Protein AF-A0A1J7GRV7-F1 (afdb_monomer)

Structure (mmCIF, N/CA/C/O backbone):
data_AF-A0A1J7GRV7-F1
#
_entry.id   AF-A0A1J7GRV7-F1
#
loop_
_atom_site.group_PDB
_atom_site.id
_atom_site.type_symbol
_atom_site.label_atom_id
_atom_site.label_alt_id
_atom_site.label_comp_id
_atom_site.label_asym_id
_atom_site.label_entity_id
_atom_site.label_seq_id
_atom_site.pdbx_PDB_ins_code
_atom_site.Cartn_x
_atom_site.Cartn_y
_atom_site.Cartn_z
_atom_site.occupancy
_atom_site.B_iso_or_equiv
_atom_site.auth_seq_id
_atom_site.auth_comp_id
_atom_site.auth_asym_id
_atom_site.auth_atom_id
_atom_site.pdbx_PDB_model_num
ATOM 1 N N . MET A 1 1 ? 27.487 4.646 -14.914 1.00 64.06 1 MET A N 1
ATOM 2 C CA . MET A 1 1 ? 26.227 5.424 -14.921 1.00 64.06 1 MET A CA 1
ATOM 3 C C . MET A 1 1 ? 26.493 6.920 -15.048 1.00 64.06 1 MET A C 1
ATOM 5 O O . MET A 1 1 ? 25.714 7.594 -15.694 1.00 64.06 1 MET A O 1
ATOM 9 N N . GLU A 1 2 ? 27.604 7.446 -14.521 1.00 78.62 2 GLU A N 1
ATOM 10 C CA . GLU A 1 2 ? 27.946 8.874 -14.663 1.00 78.62 2 GLU A CA 1
ATOM 11 C C . GLU A 1 2 ? 27.979 9.358 -16.119 1.00 78.62 2 GLU A C 1
ATOM 13 O O . GLU A 1 2 ? 27.435 10.412 -16.404 1.00 78.62 2 GLU A O 1
ATOM 18 N N . LEU A 1 3 ? 28.509 8.563 -17.057 1.00 78.81 3 LEU A N 1
ATOM 19 C CA . LEU A 1 3 ? 28.500 8.914 -18.484 1.00 78.81 3 LEU A CA 1
ATOM 20 C C . LEU A 1 3 ? 27.085 9.081 -19.061 1.00 78.81 3 LEU A C 1
ATOM 22 O O . LEU A 1 3 ? 26.854 10.012 -19.823 1.00 78.81 3 LEU A O 1
ATOM 26 N N . SER A 1 4 ? 26.129 8.221 -18.686 1.00 79.81 4 SER A N 1
ATOM 27 C CA . SER A 1 4 ? 24.748 8.357 -19.172 1.00 79.81 4 SER A CA 1
ATOM 28 C C . SER A 1 4 ? 24.077 9.604 -18.602 1.00 79.81 4 SER A C 1
ATOM 30 O O . SER A 1 4 ? 23.309 10.259 -19.294 1.00 79.81 4 SER A O 1
ATOM 32 N N . ILE A 1 5 ? 24.408 9.957 -17.358 1.00 80.19 5 ILE A N 1
ATOM 33 C CA . ILE A 1 5 ? 23.857 11.123 -16.660 1.00 80.19 5 ILE A CA 1
ATOM 34 C C . ILE A 1 5 ? 24.474 12.427 -17.189 1.00 80.19 5 ILE A C 1
ATOM 36 O O . ILE A 1 5 ? 23.748 13.375 -17.462 1.00 80.19 5 ILE A O 1
ATOM 40 N N . LEU A 1 6 ? 25.799 12.483 -17.352 1.00 85.81 6 LEU A N 1
ATOM 41 C CA . LEU A 1 6 ? 26.523 13.692 -17.763 1.00 85.81 6 LEU A CA 1
ATOM 42 C C . LEU A 1 6 ? 26.384 13.989 -19.254 1.00 85.81 6 LEU A C 1
ATOM 44 O O . LEU A 1 6 ? 26.332 15.152 -19.643 1.00 85.81 6 LEU A O 1
ATOM 48 N N . CYS A 1 7 ? 26.349 12.950 -20.087 1.00 83.00 7 CYS A N 1
ATOM 49 C CA . CYS A 1 7 ? 26.282 13.111 -21.537 1.00 83.00 7 CYS A CA 1
ATOM 50 C C . CYS A 1 7 ? 24.866 12.908 -22.092 1.00 83.00 7 CYS A C 1
ATOM 52 O O . CYS A 1 7 ? 24.678 13.058 -23.295 1.00 83.00 7 CYS A O 1
ATOM 54 N N . GLY A 1 8 ? 23.886 12.545 -21.254 1.00 83.69 8 GLY A N 1
ATOM 55 C CA . GLY A 1 8 ? 22.517 12.260 -21.698 1.00 83.69 8 GLY A CA 1
ATOM 56 C C . GLY A 1 8 ? 22.428 11.085 -22.676 1.00 83.69 8 GLY A C 1
ATOM 57 O O . GLY A 1 8 ? 21.533 11.048 -23.515 1.00 83.69 8 GLY A O 1
ATOM 58 N N . VAL A 1 9 ? 23.384 10.154 -22.618 1.00 85.56 9 VAL A N 1
ATOM 59 C CA . VAL A 1 9 ? 23.485 9.032 -23.560 1.00 85.56 9 VAL A CA 1
ATOM 60 C C . VAL A 1 9 ? 22.909 7.755 -22.967 1.00 85.56 9 VAL A C 1
ATOM 62 O O . VAL A 1 9 ? 23.105 7.441 -21.794 1.00 85.56 9 VAL A O 1
ATOM 65 N N . GLU A 1 10 ? 22.241 6.971 -23.801 1.00 90.06 10 GLU A N 1
ATOM 66 C CA . GLU A 1 10 ? 21.804 5.625 -23.441 1.00 90.06 10 GLU A CA 1
ATOM 67 C C . GLU A 1 10 ? 22.986 4.653 -23.517 1.00 90.06 10 GLU A C 1
ATOM 69 O O . GLU A 1 10 ? 23.748 4.653 -24.484 1.00 90.06 10 GLU A O 1
ATOM 74 N N . VAL A 1 11 ? 23.162 3.824 -22.485 1.00 89.00 11 VAL A N 1
ATOM 75 C CA . VAL A 1 11 ? 24.315 2.915 -22.370 1.00 89.00 11 VAL A CA 1
ATOM 76 C C . VAL A 1 11 ? 23.846 1.549 -21.896 1.00 89.00 11 VAL A C 1
ATOM 78 O O . VAL A 1 11 ? 23.053 1.461 -20.958 1.00 89.00 11 VAL A O 1
ATOM 81 N N . VAL A 1 12 ? 24.394 0.488 -22.492 1.00 92.38 12 VAL A N 1
ATOM 82 C CA . VAL A 1 12 ? 24.286 -0.896 -22.012 1.00 92.38 12 VAL A CA 1
ATOM 83 C C . VAL A 1 12 ? 25.683 -1.477 -21.832 1.00 92.38 12 VAL A C 1
ATOM 85 O O . VAL A 1 12 ? 26.559 -1.298 -22.674 1.00 92.38 12 VAL A O 1
ATOM 88 N N . VAL A 1 13 ? 25.884 -2.182 -20.722 1.00 91.25 13 VAL A N 1
ATOM 89 C CA . VAL A 1 13 ? 27.114 -2.897 -20.383 1.00 91.25 13 VAL A CA 1
ATOM 90 C C . VAL A 1 13 ? 26.776 -4.367 -20.180 1.00 91.25 13 VAL A C 1
ATOM 92 O O . VAL A 1 13 ? 25.874 -4.704 -19.412 1.00 91.25 13 VAL A O 1
ATOM 95 N N . LEU A 1 14 ? 2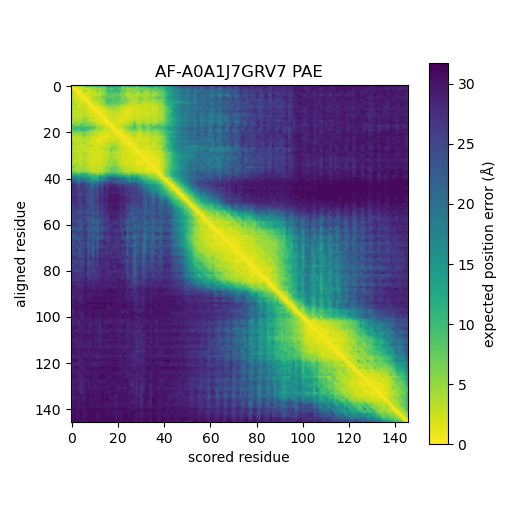7.522 -5.233 -20.862 1.00 92.62 14 LEU A N 1
ATOM 96 C CA . LEU A 1 14 ? 27.419 -6.687 -20.787 1.00 92.62 14 LEU A CA 1
ATOM 97 C C . LEU A 1 14 ? 28.769 -7.238 -20.326 1.00 92.62 14 LEU A C 1
ATOM 99 O O . LEU A 1 14 ? 29.798 -6.934 -20.927 1.00 92.62 14 LEU A O 1
ATOM 103 N N . LEU A 1 15 ? 28.772 -8.038 -19.263 1.00 94.62 15 LEU A N 1
ATOM 104 C CA . LEU A 1 15 ? 29.977 -8.628 -18.691 1.00 94.62 15 LEU A CA 1
ATOM 105 C C . LEU A 1 15 ? 29.813 -10.141 -18.581 1.00 94.62 15 LEU A C 1
ATOM 107 O O . LEU A 1 15 ? 28.896 -10.625 -17.923 1.00 94.62 15 LEU A O 1
ATOM 111 N N . PHE A 1 16 ? 30.729 -10.888 -19.188 1.00 95.56 16 PHE A N 1
ATOM 112 C CA . PHE A 1 16 ? 30.769 -12.343 -19.090 1.00 95.56 16 PHE A CA 1
ATOM 113 C C . PHE A 1 16 ? 31.894 -12.754 -18.14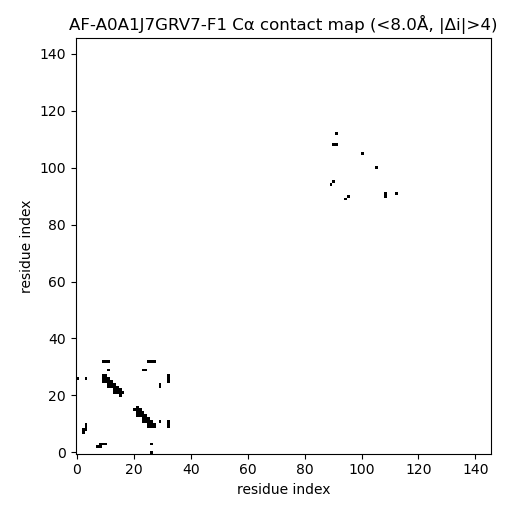8 1.00 95.56 16 PHE A C 1
ATOM 115 O O . PHE A 1 16 ? 33.050 -12.379 -18.345 1.00 95.56 16 PHE A O 1
ATOM 122 N N . SER A 1 17 ? 31.568 -13.514 -17.105 1.00 93.94 17 SER A N 1
ATOM 123 C CA . SER A 1 17 ? 32.591 -14.096 -16.241 1.00 93.94 17 SER A CA 1
ATOM 124 C C . SER A 1 17 ? 33.302 -15.248 -16.949 1.00 93.94 17 SER A C 1
ATOM 126 O O . SER A 1 17 ? 32.729 -15.919 -17.807 1.00 93.94 17 SER A O 1
ATOM 128 N N . VAL A 1 18 ? 34.525 -15.553 -16.512 1.00 90.94 18 VAL A N 1
ATOM 129 C CA . VAL A 1 18 ? 35.258 -16.759 -16.946 1.00 90.94 18 VAL A CA 1
ATOM 130 C C . VAL A 1 18 ? 34.488 -18.059 -16.663 1.00 90.94 18 VAL A C 1
ATOM 132 O O . VAL A 1 18 ? 34.732 -19.070 -17.306 1.00 90.94 18 VAL A O 1
ATOM 135 N N . GLY A 1 19 ? 33.527 -18.026 -15.730 1.00 92.69 19 GLY A N 1
ATOM 136 C CA . GLY A 1 19 ? 32.609 -19.127 -15.422 1.00 92.69 19 GLY A CA 1
ATOM 137 C C . GLY A 1 19 ? 31.314 -19.127 -16.244 1.00 92.69 19 GLY A C 1
ATOM 138 O O . GLY A 1 19 ? 30.365 -19.804 -15.859 1.00 92.69 19 GLY A O 1
ATOM 139 N N . GLY A 1 20 ? 31.228 -18.331 -17.315 1.00 91.00 20 GLY A N 1
ATOM 140 C CA . GLY A 1 20 ? 30.103 -18.328 -18.258 1.00 91.00 20 GLY A CA 1
ATOM 141 C C . GLY A 1 20 ? 28.842 -17.603 -17.780 1.00 91.00 20 GLY A C 1
ATOM 142 O O . GLY A 1 20 ? 27.809 -17.685 -18.438 1.00 91.00 20 GLY A O 1
ATOM 143 N N . LYS A 1 21 ? 28.892 -16.883 -16.651 1.00 94.38 21 LYS A N 1
ATOM 144 C CA . LYS A 1 21 ? 27.747 -16.088 -16.174 1.00 94.38 21 LYS A CA 1
ATOM 145 C C . LYS A 1 21 ? 27.760 -14.707 -16.816 1.00 94.38 21 LYS A C 1
ATOM 147 O O . LYS A 1 21 ? 28.775 -14.016 -16.747 1.00 94.38 21 LYS A O 1
ATOM 152 N N . ALA A 1 22 ? 26.628 -14.307 -17.384 1.00 93.81 22 ALA A N 1
ATOM 153 C CA . ALA A 1 22 ? 26.425 -12.973 -17.927 1.00 93.81 22 ALA A CA 1
ATOM 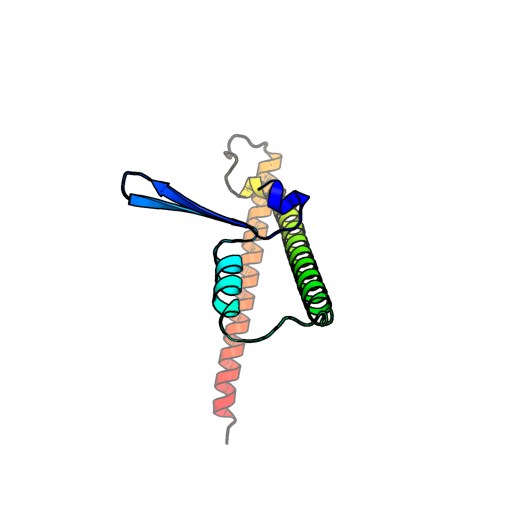154 C C . ALA A 1 22 ? 25.835 -12.035 -16.865 1.00 93.81 22 ALA A C 1
ATOM 156 O O . ALA A 1 22 ? 24.921 -12.408 -16.131 1.00 93.81 22 ALA A O 1
ATOM 157 N N . TYR A 1 23 ? 26.342 -10.809 -16.825 1.00 92.69 23 TYR A N 1
ATOM 158 C CA . TYR A 1 23 ? 25.804 -9.699 -16.052 1.00 92.69 23 TYR A CA 1
ATOM 159 C C . TYR A 1 23 ? 25.520 -8.553 -17.009 1.00 92.69 23 TYR A C 1
ATOM 161 O O . TYR A 1 23 ? 26.337 -8.236 -17.872 1.00 92.69 23 TYR A O 1
ATOM 169 N N . SER A 1 24 ? 24.364 -7.930 -16.854 1.00 92.06 24 SER A N 1
ATOM 170 C CA . SER A 1 24 ? 23.915 -6.859 -17.730 1.00 92.06 24 SER A CA 1
ATOM 171 C C . SER A 1 24 ? 23.461 -5.672 -16.906 1.00 92.06 24 SER A C 1
ATOM 173 O O . SER A 1 24 ? 22.791 -5.832 -15.885 1.00 92.06 24 SER A O 1
ATOM 175 N N . PHE A 1 25 ? 23.776 -4.481 -17.389 1.00 91.62 25 PHE A N 1
ATOM 176 C CA . PHE A 1 25 ? 23.307 -3.229 -16.824 1.00 91.62 25 PHE A CA 1
ATOM 177 C C . PHE A 1 25 ? 23.016 -2.243 -17.950 1.00 91.62 25 PHE A C 1
ATOM 179 O O . PHE A 1 25 ? 23.728 -2.228 -18.950 1.00 91.62 25 PHE A O 1
ATOM 186 N N . GLY A 1 26 ? 21.999 -1.402 -17.793 1.00 89.88 26 GLY A N 1
ATOM 187 C CA . GLY A 1 26 ? 21.683 -0.394 -18.794 1.00 89.88 26 GLY A CA 1
ATOM 188 C C . GLY A 1 26 ? 20.906 0.781 -18.225 1.00 89.88 26 GLY A C 1
ATOM 189 O O . GLY A 1 26 ? 20.210 0.638 -17.221 1.00 89.88 26 GLY A O 1
ATOM 190 N N . HIS A 1 27 ? 21.035 1.932 -18.881 1.00 90.31 27 HIS A N 1
ATOM 191 C CA . HIS A 1 27 ? 20.267 3.141 -18.598 1.00 90.31 27 HIS A CA 1
ATOM 192 C C . HIS A 1 27 ? 19.561 3.616 -19.879 1.00 90.31 27 HIS A C 1
ATOM 194 O O . HIS A 1 27 ? 20.244 3.743 -20.899 1.00 90.31 27 HIS A O 1
ATOM 200 N N . PRO A 1 28 ? 18.242 3.895 -19.846 1.00 87.81 28 PRO A N 1
ATOM 201 C CA . PRO A 1 28 ? 17.343 3.862 -18.678 1.00 87.81 28 PRO A CA 1
ATOM 202 C C . PRO A 1 28 ? 16.996 2.448 -18.176 1.00 87.81 28 PRO A C 1
ATOM 204 O O . PRO A 1 28 ? 16.798 2.257 -16.980 1.00 87.81 28 PRO A O 1
ATOM 207 N N . SER A 1 29 ? 16.994 1.446 -19.054 1.00 91.06 29 SER A N 1
ATOM 208 C CA . SER A 1 29 ? 16.939 0.020 -18.711 1.00 91.06 29 SER A CA 1
ATOM 209 C C . SER A 1 29 ? 17.529 -0.800 -19.863 1.00 91.06 29 SER A C 1
ATOM 211 O O . SER A 1 29 ? 17.648 -0.302 -20.983 1.00 91.06 29 SER A O 1
ATOM 213 N N . ILE A 1 30 ? 17.897 -2.061 -19.618 1.00 90.88 30 ILE A N 1
ATOM 214 C CA . ILE A 1 30 ? 18.415 -2.946 -20.680 1.00 90.88 30 ILE A CA 1
ATOM 215 C C . ILE A 1 30 ? 17.370 -3.145 -21.780 1.00 90.88 30 ILE A C 1
ATOM 217 O O . ILE A 1 30 ? 17.704 -3.092 -22.960 1.00 90.88 30 ILE A O 1
ATOM 221 N N . GLU A 1 31 ? 16.110 -3.346 -21.399 1.00 90.75 31 GLU A N 1
ATOM 222 C CA . GLU A 1 31 ? 15.009 -3.593 -22.330 1.00 90.75 31 GLU A CA 1
ATOM 223 C C . GLU A 1 31 ? 14.777 -2.401 -23.263 1.00 90.75 31 GLU A C 1
ATOM 225 O O . GLU A 1 31 ? 14.675 -2.579 -24.476 1.00 90.75 31 GLU A O 1
ATOM 230 N N . ALA A 1 32 ? 14.782 -1.180 -22.716 1.00 87.88 32 ALA A N 1
ATOM 231 C CA . ALA A 1 32 ? 14.587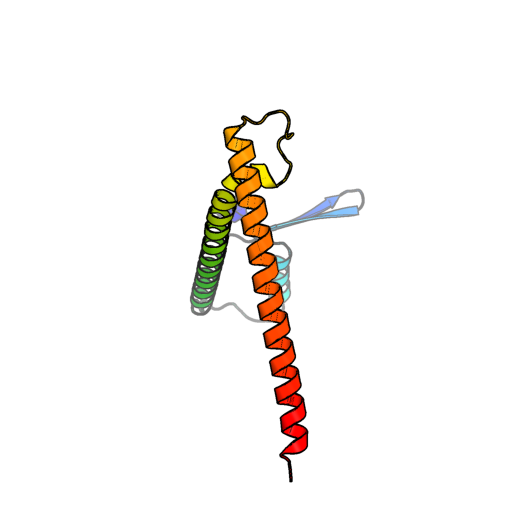 0.040 -23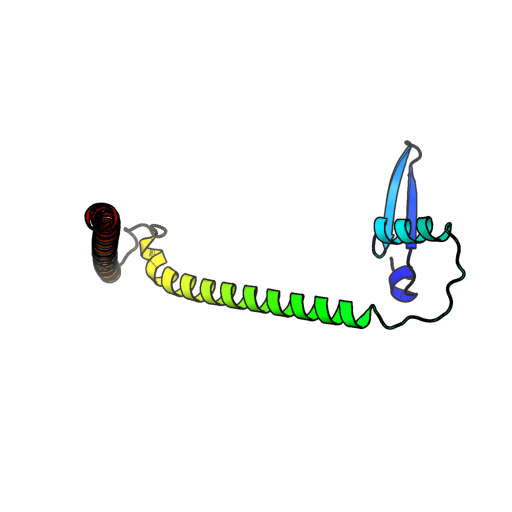.492 1.00 87.88 32 ALA A CA 1
ATOM 232 C C . ALA A 1 32 ? 15.675 0.218 -24.561 1.00 87.88 32 ALA A C 1
ATOM 234 O O . ALA A 1 32 ? 15.365 0.451 -25.730 1.00 87.88 32 ALA A O 1
ATOM 235 N N . VAL A 1 33 ? 16.944 0.045 -24.181 1.00 89.25 33 VAL A N 1
ATOM 236 C CA . VAL A 1 33 ? 18.068 0.202 -25.115 1.00 89.25 33 VAL A CA 1
ATOM 237 C C . VAL A 1 33 ? 18.107 -0.942 -26.133 1.00 89.25 33 VAL A C 1
ATOM 239 O O . VAL A 1 33 ? 18.338 -0.706 -27.317 1.00 89.25 33 VAL A O 1
ATOM 242 N N . THR A 1 34 ? 17.811 -2.174 -25.711 1.00 88.88 34 THR A N 1
ATOM 243 C CA . THR A 1 34 ? 17.788 -3.345 -26.606 1.00 88.88 34 THR A CA 1
ATOM 244 C C . THR A 1 34 ? 16.691 -3.219 -27.660 1.00 88.88 34 THR A C 1
ATOM 246 O O . THR A 1 34 ? 16.941 -3.468 -28.835 1.00 88.88 34 THR A O 1
ATOM 249 N N . LYS A 1 35 ? 15.493 -2.766 -27.272 1.00 88.38 35 LYS A N 1
ATOM 250 C CA . LYS A 1 35 ? 14.382 -2.513 -28.199 1.00 88.38 35 LYS A CA 1
ATOM 251 C C . LYS A 1 35 ? 14.763 -1.488 -29.269 1.00 88.38 35 LYS A C 1
ATOM 253 O O . LYS A 1 35 ? 14.515 -1.717 -30.448 1.00 88.38 35 LYS A O 1
ATOM 258 N N . LYS A 1 36 ? 15.413 -0.388 -28.874 1.00 85.88 36 LYS A N 1
ATOM 259 C CA . LYS A 1 36 ? 15.893 0.640 -29.813 1.00 85.88 36 LYS A CA 1
ATOM 260 C C . LYS A 1 36 ? 16.976 0.103 -30.749 1.00 85.88 36 LYS A C 1
ATOM 262 O O . LYS A 1 36 ? 16.910 0.361 -31.944 1.00 85.88 36 LYS A O 1
ATOM 267 N N . PHE A 1 37 ? 17.923 -0.676 -30.225 1.00 84.00 37 PHE A N 1
ATOM 268 C CA . PHE A 1 37 ? 18.989 -1.283 -31.025 1.00 84.00 37 PHE A CA 1
ATOM 269 C C . PHE A 1 37 ? 18.450 -2.286 -32.057 1.00 84.00 37 PHE A C 1
ATOM 271 O O . PHE A 1 37 ? 18.861 -2.264 -33.213 1.00 84.00 37 PHE A O 1
ATOM 278 N N . LEU A 1 38 ? 17.502 -3.143 -31.663 1.00 84.31 38 LEU A N 1
ATOM 279 C CA . LEU A 1 38 ? 16.909 -4.150 -32.550 1.00 84.31 38 LEU A CA 1
ATOM 280 C C . LEU A 1 38 ? 16.048 -3.525 -33.653 1.00 84.31 38 LEU A C 1
ATOM 282 O O . LEU A 1 38 ? 16.104 -3.971 -34.795 1.00 84.31 38 LEU A O 1
ATOM 286 N N . HIS A 1 39 ? 15.298 -2.467 -33.340 1.00 76.75 39 HIS A N 1
ATOM 287 C CA . HIS A 1 39 ? 14.469 -1.768 -34.327 1.00 76.75 39 HIS A CA 1
ATOM 288 C C . HIS A 1 39 ? 15.281 -0.894 -35.300 1.00 76.75 39 HIS A C 1
ATOM 290 O O . HIS A 1 39 ? 14.757 -0.471 -36.324 1.00 76.75 39 HIS A O 1
ATOM 296 N N . GLN A 1 40 ? 16.567 -0.641 -35.033 1.00 65.75 40 GLN A N 1
ATOM 297 C CA . GLN A 1 40 ? 17.426 0.159 -35.912 1.00 65.75 40 GLN A CA 1
ATOM 298 C C . GLN A 1 40 ? 17.813 -0.570 -37.218 1.00 65.75 40 GLN A C 1
ATOM 300 O O . GLN A 1 40 ? 18.289 0.067 -38.158 1.00 65.75 40 GLN A O 1
ATOM 305 N N . GLY A 1 41 ? 17.605 -1.891 -37.298 1.00 58.31 41 GLY A N 1
ATOM 306 C CA . GLY A 1 41 ? 17.881 -2.704 -38.490 1.00 58.31 41 GLY A CA 1
ATOM 307 C C . GLY A 1 41 ? 16.784 -2.677 -39.562 1.00 58.31 41 GLY A C 1
ATOM 308 O O . GLY A 1 41 ? 17.053 -3.013 -40.715 1.00 58.31 41 GLY A O 1
ATOM 309 N N . GLU A 1 42 ? 15.569 -2.243 -39.224 1.00 57.50 42 GLU A N 1
ATOM 310 C CA . GLU A 1 42 ? 14.428 -2.176 -40.144 1.00 57.50 42 GLU A CA 1
ATOM 311 C C . GLU A 1 42 ? 14.277 -0.747 -40.687 1.00 57.50 42 GLU A C 1
ATOM 313 O O . GLU A 1 42 ? 13.371 -0.005 -40.339 1.00 57.50 42 GLU A O 1
ATOM 318 N N . GLY A 1 43 ? 15.255 -0.351 -41.506 1.00 55.12 43 GLY A N 1
ATOM 319 C CA . GLY A 1 43 ? 15.230 0.773 -42.446 1.00 55.12 43 GLY A CA 1
ATOM 320 C C . GLY A 1 43 ? 14.409 2.022 -42.102 1.00 55.12 43 GLY A C 1
ATOM 321 O O . GLY A 1 43 ? 13.276 2.135 -42.542 1.00 55.12 43 GLY A O 1
ATOM 322 N N . SER A 1 44 ? 15.056 3.046 -41.535 1.00 43.19 44 SER A N 1
ATOM 323 C CA . SER A 1 44 ? 15.065 4.396 -42.128 1.00 43.19 44 SER A CA 1
ATOM 324 C C . SER A 1 44 ? 15.879 5.379 -41.286 1.00 43.19 44 SER A C 1
ATOM 326 O O . SER A 1 44 ? 15.677 5.534 -40.087 1.00 43.19 44 SER A O 1
ATOM 328 N N . HIS A 1 45 ? 16.792 6.053 -41.977 1.00 50.03 45 HIS A N 1
ATOM 329 C CA . HIS A 1 45 ? 17.385 7.352 -41.685 1.00 50.03 45 HIS A CA 1
ATOM 330 C C . HIS A 1 45 ? 16.485 8.246 -40.804 1.00 50.03 45 HIS A C 1
ATOM 332 O O . HIS A 1 45 ? 15.447 8.714 -41.265 1.00 50.03 45 HIS A O 1
ATOM 338 N N . VAL A 1 46 ? 16.875 8.500 -39.551 1.00 44.62 46 VAL A N 1
ATOM 339 C CA . VAL A 1 46 ? 16.115 9.394 -38.664 1.00 44.62 46 VAL A CA 1
ATOM 340 C C . VAL A 1 46 ? 16.379 10.834 -39.091 1.00 44.62 46 VAL A C 1
ATOM 342 O O . VAL A 1 46 ? 17.383 11.454 -38.738 1.00 44.62 46 VAL A O 1
ATOM 345 N N . SER A 1 47 ? 15.465 11.345 -39.907 1.00 42.72 47 SER A N 1
ATOM 346 C CA . SER A 1 47 ? 15.154 12.761 -40.017 1.00 42.72 47 SER A CA 1
ATOM 347 C C . SER A 1 47 ? 15.022 13.376 -38.623 1.00 42.72 47 SER A C 1
ATOM 349 O O . SER A 1 47 ? 14.306 12.865 -37.768 1.00 42.72 47 SER A O 1
ATOM 351 N N . HIS A 1 48 ? 15.715 14.491 -38.399 1.00 51.22 48 HIS A N 1
ATOM 352 C CA . HIS A 1 48 ? 15.331 15.450 -37.368 1.00 51.22 48 HIS A CA 1
ATOM 353 C C . HIS A 1 48 ? 13.879 15.893 -37.610 1.00 51.22 48 HIS A C 1
ATOM 355 O O . HIS A 1 48 ? 13.548 16.327 -38.712 1.00 51.22 48 HIS A O 1
ATOM 361 N N . GLY A 1 49 ? 13.051 15.810 -36.572 1.00 53.06 49 GLY A N 1
ATOM 362 C CA . GLY A 1 49 ? 11.595 15.963 -36.625 1.00 53.06 49 GLY A CA 1
ATOM 363 C C . GLY A 1 49 ? 10.987 14.581 -36.420 1.00 53.06 49 GLY A C 1
ATOM 364 O O . GLY A 1 49 ? 11.188 13.705 -37.244 1.00 53.06 49 GLY A O 1
ATOM 365 N N . GLU A 1 50 ? 10.351 14.278 -35.295 1.00 47.75 50 GLU A N 1
ATOM 366 C CA . GLU A 1 50 ? 9.138 14.945 -34.826 1.00 47.75 50 GLU A CA 1
ATOM 367 C C . GLU A 1 50 ? 9.132 15.081 -33.293 1.00 47.75 50 GLU A C 1
ATOM 369 O O . GLU A 1 50 ? 9.008 14.107 -32.556 1.00 47.75 50 GLU A O 1
ATOM 374 N N . SER A 1 51 ? 9.256 16.319 -32.813 1.00 52.78 51 SER A N 1
ATOM 375 C CA . SER A 1 51 ? 9.129 16.706 -31.401 1.00 52.78 51 SER A CA 1
ATOM 376 C C . SER A 1 51 ? 7.703 17.181 -31.109 1.00 52.78 51 SER A C 1
ATOM 378 O O . SER A 1 51 ? 7.499 18.325 -30.710 1.00 52.78 51 SER A O 1
ATOM 380 N N . SER A 1 52 ? 6.703 16.345 -31.380 1.00 53.75 52 SER A N 1
ATOM 381 C CA . SER A 1 52 ? 5.295 16.755 -31.236 1.00 53.75 52 SER A CA 1
ATOM 382 C C . SER A 1 52 ? 4.377 15.734 -30.567 1.00 53.75 52 SER A C 1
ATOM 384 O O . SER A 1 52 ? 3.246 16.088 -30.267 1.00 53.75 52 SER A O 1
ATOM 386 N N . ASN A 1 53 ? 4.838 14.510 -30.273 1.00 54.09 53 ASN A N 1
ATOM 387 C CA . ASN A 1 53 ? 4.000 13.474 -29.641 1.00 54.09 53 ASN A CA 1
ATOM 388 C C . ASN A 1 53 ? 4.427 13.094 -28.207 1.00 54.09 53 ASN A C 1
ATOM 390 O O . ASN A 1 53 ? 3.639 12.491 -27.478 1.00 54.09 53 ASN A O 1
ATOM 394 N N . ASP A 1 54 ? 5.649 13.438 -27.786 1.00 54.41 54 ASP A N 1
ATOM 395 C CA . ASP A 1 54 ? 6.162 13.070 -26.457 1.00 54.41 54 ASP A CA 1
ATOM 396 C C . ASP A 1 54 ? 5.712 14.040 -25.352 1.00 54.41 54 ASP A C 1
ATOM 398 O O . ASP A 1 54 ? 5.437 13.604 -24.231 1.00 54.41 54 ASP A O 1
ATOM 402 N N . ASP A 1 55 ? 5.545 15.329 -25.664 1.00 57.56 55 ASP A N 1
ATOM 403 C CA . ASP A 1 55 ? 5.122 16.345 -24.689 1.00 57.56 55 ASP A CA 1
ATOM 404 C C . ASP A 1 55 ? 3.676 16.133 -24.207 1.00 57.56 55 ASP A C 1
ATOM 406 O O . ASP A 1 55 ? 3.395 16.245 -23.011 1.00 57.56 55 ASP A O 1
ATOM 410 N N . ASP A 1 56 ? 2.771 15.726 -25.102 1.00 61.91 56 ASP A N 1
ATOM 411 C CA . ASP A 1 56 ? 1.376 15.422 -24.756 1.00 61.91 56 ASP A CA 1
ATOM 412 C C . ASP A 1 56 ? 1.266 14.179 -23.859 1.00 61.91 56 ASP A C 1
ATOM 414 O O . ASP A 1 56 ? 0.452 14.122 -22.930 1.00 61.91 56 ASP A O 1
ATOM 418 N N . ASN A 1 57 ? 2.121 13.179 -24.092 1.00 68.81 57 ASN A N 1
ATOM 419 C CA . ASN A 1 57 ? 2.167 11.967 -23.281 1.00 68.81 57 ASN A CA 1
ATOM 420 C C . ASN A 1 57 ? 2.765 12.242 -21.890 1.00 68.81 57 ASN A C 1
ATOM 422 O O . ASN A 1 57 ? 2.239 11.772 -20.880 1.00 68.81 57 ASN A O 1
ATOM 426 N N . ILE A 1 58 ? 3.820 13.059 -21.816 1.00 71.31 58 ILE A N 1
ATOM 427 C CA . ILE A 1 58 ? 4.426 13.505 -20.553 1.00 71.31 58 ILE A CA 1
ATOM 428 C C . ILE A 1 58 ? 3.437 14.351 -19.741 1.00 71.31 58 ILE A C 1
ATOM 430 O O . ILE A 1 58 ? 3.302 14.140 -18.532 1.00 71.31 58 ILE A O 1
ATOM 434 N N . GLY A 1 59 ? 2.697 15.257 -20.388 1.00 76.50 59 GLY A N 1
ATOM 435 C CA . GLY A 1 59 ? 1.644 16.049 -19.749 1.00 76.50 59 GLY A CA 1
ATOM 436 C C . GLY A 1 59 ? 0.535 15.174 -19.165 1.00 76.50 59 GLY A C 1
ATOM 437 O O . GLY A 1 59 ? 0.151 15.339 -18.004 1.00 76.50 59 GLY A O 1
ATOM 438 N N . LYS A 1 60 ? 0.084 14.170 -19.924 1.00 78.69 60 LYS A N 1
ATOM 439 C CA . LYS A 1 60 ? -0.936 13.213 -19.479 1.00 78.69 60 LYS A CA 1
ATOM 440 C C . LYS A 1 60 ? -0.461 12.344 -18.311 1.00 78.69 60 LYS A C 1
ATOM 442 O O . LYS A 1 60 ? -1.196 12.174 -17.340 1.00 78.69 60 LYS A O 1
ATOM 447 N N . LEU A 1 61 ? 0.769 11.834 -18.367 1.00 79.94 61 LEU A N 1
ATOM 448 C CA . LEU A 1 61 ? 1.365 11.053 -17.277 1.00 79.94 61 LEU A CA 1
ATOM 449 C C . LEU A 1 61 ? 1.551 11.896 -16.007 1.00 79.94 61 LEU A C 1
ATOM 451 O O . LEU A 1 61 ? 1.277 11.421 -14.905 1.00 79.94 61 LEU A O 1
ATOM 455 N N . SER A 1 62 ? 1.965 13.157 -16.151 1.00 83.00 62 SER A N 1
ATOM 456 C CA . SER A 1 62 ? 2.070 14.115 -15.045 1.00 83.00 62 SER A CA 1
ATOM 457 C C . SER A 1 62 ? 0.714 14.357 -14.376 1.0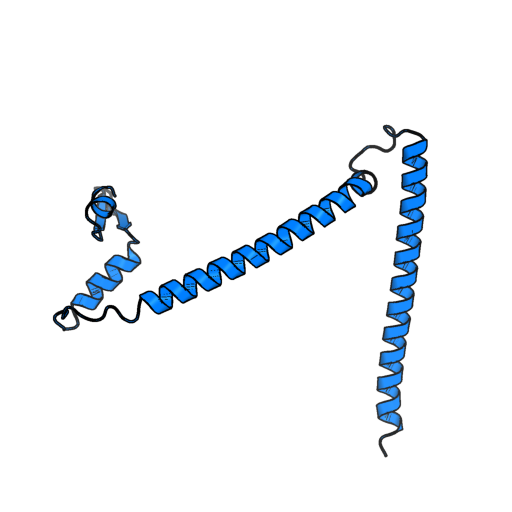0 83.00 62 SER A C 1
ATOM 459 O O . SER A 1 62 ? 0.604 14.295 -13.150 1.00 83.00 62 SER A O 1
ATOM 461 N N . GLN A 1 63 ? -0.341 14.536 -15.177 1.00 86.44 63 GLN A N 1
ATOM 462 C CA . GLN A 1 63 ? -1.704 14.709 -14.679 1.00 86.44 63 GLN A CA 1
ATOM 463 C C . GLN A 1 63 ? -2.200 13.469 -13.920 1.00 86.44 63 GLN A C 1
ATOM 465 O O . GLN A 1 63 ? -2.718 13.604 -12.813 1.00 86.44 63 GLN A O 1
ATOM 470 N N . GLN A 1 64 ? -1.984 12.265 -14.459 1.00 89.38 64 GLN A N 1
ATOM 471 C CA . GLN A 1 64 ? -2.360 11.013 -13.788 1.00 89.38 64 GLN A CA 1
ATOM 472 C C . GLN A 1 64 ? -1.597 10.802 -12.473 1.00 89.38 64 GLN A C 1
ATOM 474 O O . GLN A 1 64 ? -2.163 10.328 -11.489 1.00 89.38 64 GLN A O 1
ATOM 479 N N . LEU A 1 65 ? -0.315 11.175 -12.429 1.00 88.44 65 LEU A N 1
ATOM 480 C CA . LEU A 1 65 ? 0.478 11.125 -11.201 1.00 88.44 65 LEU A CA 1
ATOM 481 C C . LEU A 1 65 ? -0.019 12.118 -10.151 1.00 88.44 65 LEU A C 1
ATOM 483 O O . LEU A 1 65 ? -0.001 11.791 -8.963 1.00 88.44 65 LEU A O 1
ATOM 487 N N . GLN A 1 66 ? -0.434 13.316 -10.564 1.00 91.56 66 GLN A N 1
ATOM 488 C CA . GLN A 1 66 ? -0.995 14.306 -9.651 1.00 91.56 66 GLN A CA 1
ATOM 489 C C . GLN A 1 66 ? -2.335 13.828 -9.086 1.00 91.56 66 GLN A C 1
ATOM 491 O O . GLN A 1 66 ? -2.505 13.811 -7.871 1.00 91.56 66 GLN A O 1
ATOM 496 N N . GLU A 1 67 ? -3.227 13.327 -9.941 1.00 92.19 67 GLU A N 1
ATOM 497 C CA . GLU A 1 67 ? -4.521 12.782 -9.523 1.00 92.19 67 GLU A CA 1
ATOM 498 C C . GLU A 1 67 ? -4.361 11.613 -8.539 1.00 92.19 67 GLU A C 1
ATOM 500 O O . GLU A 1 67 ? -5.006 11.580 -7.489 1.00 92.19 67 GLU A O 1
ATOM 505 N N . LEU A 1 68 ? -3.445 10.679 -8.818 1.00 91.75 68 LEU A N 1
ATOM 506 C CA . LEU A 1 68 ? -3.183 9.555 -7.920 1.00 91.75 68 LEU A CA 1
ATOM 507 C C . LEU A 1 68 ? -2.600 10.017 -6.575 1.00 91.75 68 LEU A C 1
ATOM 509 O O . LEU A 1 68 ? -2.956 9.478 -5.526 1.00 91.75 68 LEU A O 1
ATOM 513 N N . LYS A 1 69 ? -1.720 11.026 -6.576 1.00 90.88 69 LYS A N 1
ATOM 514 C CA . LYS A 1 69 ? -1.200 11.625 -5.336 1.00 90.88 69 LYS A CA 1
ATOM 515 C C . LYS A 1 69 ? -2.309 12.273 -4.517 1.00 90.88 69 LYS A C 1
ATOM 517 O O . LYS A 1 69 ? -2.327 12.087 -3.301 1.00 90.88 69 LYS A O 1
ATOM 522 N N . ASP A 1 70 ? -3.225 12.981 -5.168 1.00 93.69 70 ASP A N 1
ATOM 523 C CA . ASP A 1 70 ? -4.346 13.640 -4.504 1.00 93.69 70 ASP A CA 1
ATOM 524 C C . ASP A 1 70 ? -5.283 12.600 -3.867 1.00 93.69 70 ASP A C 1
ATOM 526 O O . ASP A 1 70 ? -5.632 12.723 -2.692 1.00 93.69 70 ASP A O 1
ATOM 530 N N . GLN A 1 71 ? -5.590 11.504 -4.571 1.00 90.75 71 GLN A N 1
ATOM 531 C CA . GLN A 1 71 ? -6.374 10.385 -4.025 1.00 90.75 71 GLN A CA 1
ATOM 532 C C . GLN A 1 71 ? -5.699 9.737 -2.806 1.00 90.75 71 GLN A C 1
ATOM 534 O O . GLN A 1 71 ? -6.344 9.500 -1.782 1.00 90.75 71 GLN A O 1
ATOM 539 N N . ILE A 1 72 ? -4.386 9.489 -2.877 1.00 92.44 72 ILE A N 1
ATOM 540 C CA . ILE A 1 72 ? -3.620 8.947 -1.745 1.00 92.44 72 ILE A CA 1
ATOM 541 C C . ILE A 1 72 ? -3.640 9.918 -0.562 1.00 92.44 72 ILE A C 1
ATOM 543 O O . ILE A 1 72 ? -3.722 9.484 0.589 1.00 92.44 72 ILE A O 1
ATOM 547 N N . GLN A 1 73 ? -3.553 11.223 -0.819 1.00 90.44 73 GLN A N 1
ATOM 548 C CA . GLN A 1 73 ? -3.562 12.236 0.227 1.00 90.44 73 GLN A CA 1
ATOM 549 C C . GLN A 1 73 ? -4.921 12.294 0.936 1.00 90.44 73 GLN A C 1
ATOM 551 O O . GLN A 1 73 ? -4.950 12.283 2.167 1.00 90.44 73 GLN A O 1
ATOM 556 N N . VAL A 1 74 ? -6.025 12.235 0.186 1.00 91.12 74 VAL A N 1
ATOM 557 C CA . VAL A 1 74 ? -7.387 12.144 0.738 1.00 91.12 74 VAL A CA 1
ATOM 558 C C . VAL A 1 74 ? -7.544 10.902 1.617 1.00 91.12 74 VAL A C 1
ATOM 560 O O . VAL A 1 74 ? -7.978 11.010 2.765 1.00 91.12 74 VAL A O 1
ATOM 563 N N . GLU A 1 75 ? -7.135 9.727 1.134 1.00 85.81 75 GLU A N 1
ATOM 564 C CA . GLU A 1 75 ? -7.210 8.486 1.920 1.00 85.81 75 GLU A CA 1
ATOM 565 C C . GLU A 1 75 ? -6.297 8.522 3.155 1.00 85.81 75 GLU A C 1
ATOM 567 O O . GLU A 1 75 ? -6.645 8.016 4.226 1.00 85.81 75 GLU A O 1
ATOM 572 N N . LYS A 1 76 ? -5.133 9.170 3.058 1.00 90.50 76 LYS A N 1
ATOM 573 C CA . LYS A 1 76 ? -4.218 9.350 4.189 1.00 90.50 76 LYS A CA 1
ATOM 574 C C . LYS A 1 76 ? -4.802 10.278 5.248 1.00 90.50 76 LYS A C 1
ATOM 576 O O . LYS A 1 76 ? -4.634 9.997 6.434 1.00 90.50 76 LYS A O 1
ATOM 581 N N . ASP A 1 77 ? -5.462 11.358 4.850 1.00 90.44 77 ASP A N 1
ATOM 582 C CA . ASP A 1 77 ? -6.095 12.282 5.789 1.00 90.44 77 ASP A CA 1
ATOM 583 C C . ASP A 1 77 ? -7.330 11.643 6.432 1.00 90.44 77 ASP A C 1
ATOM 585 O O . ASP A 1 77 ? -7.423 11.623 7.659 1.00 90.44 77 ASP A O 1
ATOM 589 N N . LYS A 1 78 ? -8.150 10.925 5.656 1.00 90.31 78 LYS A N 1
ATOM 590 C CA . LYS A 1 78 ? -9.233 10.081 6.182 1.00 90.31 78 LYS A CA 1
ATOM 591 C C . LYS A 1 78 ? -8.723 9.038 7.179 1.00 90.31 78 LYS A C 1
ATOM 593 O O . LYS A 1 78 ? -9.316 8.845 8.238 1.00 90.31 78 LYS A O 1
ATOM 598 N N . LYS A 1 79 ? -7.592 8.384 6.892 1.00 84.50 79 LYS A N 1
ATOM 599 C CA . LYS A 1 79 ? -6.944 7.453 7.828 1.00 84.50 79 LYS A CA 1
ATOM 600 C C . LYS A 1 79 ? -6.486 8.152 9.106 1.00 84.50 79 LYS A C 1
ATOM 602 O O . LYS A 1 79 ? -6.636 7.563 10.169 1.00 84.50 79 LYS A O 1
ATOM 607 N N . LYS A 1 80 ? -5.918 9.360 9.035 1.00 85.06 80 LYS A N 1
ATOM 608 C CA . LYS A 1 80 ? -5.518 10.120 10.236 1.00 85.06 80 LYS A CA 1
ATOM 609 C C . LYS A 1 80 ? -6.727 10.515 11.075 1.00 85.06 80 LYS A C 1
ATOM 611 O O . LYS A 1 80 ? -6.656 10.413 12.295 1.00 85.06 80 LYS A O 1
ATOM 616 N N . ASP A 1 81 ? -7.821 10.924 10.441 1.00 83.75 81 ASP A N 1
ATOM 617 C CA . ASP A 1 81 ? -9.058 11.275 11.140 1.00 83.75 81 ASP A CA 1
ATOM 618 C C . ASP A 1 81 ? -9.666 10.049 11.822 1.00 83.75 81 ASP A C 1
ATOM 620 O O . ASP A 1 81 ? -10.013 10.101 13.004 1.00 83.75 81 ASP A O 1
ATOM 624 N N . LEU A 1 82 ? -9.689 8.909 11.122 1.00 78.38 82 LEU A N 1
ATOM 625 C CA . LEU A 1 82 ? -10.078 7.626 11.699 1.00 78.38 82 LEU A CA 1
ATOM 626 C C . LEU A 1 82 ? -9.126 7.182 12.812 1.00 78.38 82 LEU A C 1
ATOM 628 O O . LEU A 1 82 ? -9.602 6.702 13.830 1.00 78.38 82 LEU A O 1
ATOM 632 N N . ASP A 1 83 ? -7.811 7.359 12.679 1.00 78.44 83 ASP A N 1
ATOM 633 C CA . ASP A 1 83 ? -6.840 6.997 13.721 1.00 78.44 83 ASP A CA 1
ATOM 634 C C . ASP A 1 83 ? -6.934 7.924 14.942 1.00 78.44 83 ASP A C 1
ATOM 636 O O . ASP A 1 83 ? -6.770 7.463 16.066 1.00 78.44 83 ASP A O 1
ATOM 640 N N . LYS A 1 84 ? -7.287 9.203 14.762 1.00 79.00 84 LYS A N 1
ATOM 641 C CA . LYS A 1 84 ? -7.561 10.158 15.851 1.00 79.00 84 LYS A CA 1
ATOM 642 C C . LYS A 1 84 ? -8.894 9.872 16.548 1.00 79.00 84 LYS A C 1
ATOM 644 O O . LYS A 1 84 ? -9.003 10.006 17.768 1.00 79.00 84 LYS A O 1
ATOM 649 N N . ALA A 1 85 ? -9.911 9.451 15.799 1.00 72.50 85 ALA A N 1
ATOM 650 C CA . ALA A 1 85 ? -11.155 8.952 16.375 1.00 72.50 85 ALA A CA 1
ATOM 651 C C . ALA A 1 85 ? -10.894 7.644 17.140 1.00 72.50 85 ALA A C 1
ATOM 653 O O . ALA A 1 85 ? -11.258 7.514 18.306 1.00 72.50 85 ALA A O 1
ATOM 654 N N . LEU A 1 86 ? -10.160 6.712 16.530 1.00 65.38 86 LEU A N 1
ATOM 655 C CA . LEU A 1 86 ? -9.796 5.427 17.116 1.00 65.38 86 LEU A CA 1
ATOM 656 C C . LEU A 1 86 ? -8.779 5.579 18.245 1.00 65.38 86 LEU A C 1
ATOM 658 O O . LEU A 1 86 ? -8.768 4.740 19.124 1.00 65.38 86 LEU A O 1
ATOM 662 N N . SER A 1 87 ? -7.983 6.646 18.337 1.00 65.94 87 SER A N 1
ATOM 663 C CA . SER A 1 87 ? -7.101 6.857 19.490 1.00 65.94 87 SER A CA 1
ATOM 664 C C . SER A 1 87 ? -7.880 7.107 20.781 1.00 65.94 87 SER A C 1
ATOM 666 O O . SER A 1 87 ? -7.404 6.721 21.842 1.00 65.94 87 SER A O 1
ATOM 668 N N . LYS A 1 88 ? -9.100 7.660 20.695 1.00 61.28 88 LYS A N 1
ATOM 669 C CA . LYS A 1 88 ? -10.034 7.709 21.835 1.00 61.28 88 LYS A CA 1
ATOM 670 C C . LYS A 1 88 ? -10.545 6.309 22.193 1.00 61.28 88 LYS A C 1
ATOM 672 O O . LYS A 1 88 ? -10.670 5.963 23.358 1.00 61.28 88 LYS A O 1
ATOM 677 N N . TYR A 1 89 ? -10.730 5.464 21.181 1.00 55.06 89 TYR A N 1
ATOM 678 C CA . TYR A 1 89 ? -11.151 4.067 21.310 1.00 55.06 89 TYR A CA 1
ATOM 679 C C . TYR A 1 89 ? -9.988 3.059 21.430 1.00 55.06 89 TYR A C 1
ATOM 681 O O . TYR A 1 89 ? -10.215 1.852 21.490 1.00 55.06 89 TYR A O 1
ATOM 689 N N . LYS A 1 90 ? -8.723 3.503 21.474 1.00 55.25 90 LYS A N 1
ATOM 690 C CA . LYS A 1 90 ? -7.531 2.634 21.615 1.00 55.25 90 LYS A CA 1
ATOM 691 C C . LYS A 1 90 ? -7.583 1.887 22.938 1.00 55.25 90 LYS A C 1
ATOM 693 O O . LYS A 1 90 ? -7.114 0.758 23.053 1.00 55.25 90 LYS A O 1
ATOM 698 N N . PHE A 1 91 ? -8.221 2.549 23.886 1.00 54.47 91 PHE A N 1
ATOM 699 C CA . PHE A 1 91 ? -8.631 2.039 25.159 1.00 54.47 91 PHE A CA 1
ATOM 700 C C . PHE A 1 91 ? -9.637 0.873 25.052 1.00 54.47 91 PHE A C 1
ATOM 702 O O . PHE A 1 91 ? -9.460 -0.154 25.697 1.00 54.47 91 PHE A O 1
ATOM 709 N N . ILE A 1 92 ? -10.600 0.965 24.126 1.00 57.22 92 ILE A N 1
ATOM 710 C CA . ILE A 1 92 ? -11.632 -0.046 23.817 1.00 57.22 92 ILE A CA 1
ATOM 711 C C . ILE A 1 92 ? -11.071 -1.301 23.132 1.00 57.22 92 ILE A C 1
ATOM 713 O O . ILE A 1 92 ? -11.554 -2.407 23.359 1.00 57.22 92 ILE A O 1
ATOM 717 N N . ARG A 1 93 ? -9.989 -1.182 22.352 1.00 53.94 93 ARG A N 1
ATOM 718 C CA . ARG A 1 93 ? -9.372 -2.313 21.624 1.00 53.94 93 ARG A CA 1
ATOM 719 C C . ARG A 1 93 ? -8.438 -3.211 22.455 1.00 53.94 93 ARG A C 1
ATOM 721 O O . ARG A 1 93 ? -7.575 -3.875 21.881 1.00 53.94 93 ARG A O 1
ATOM 728 N N . GLY A 1 94 ? -8.573 -3.238 23.781 1.00 55.81 94 GLY A N 1
ATOM 729 C CA .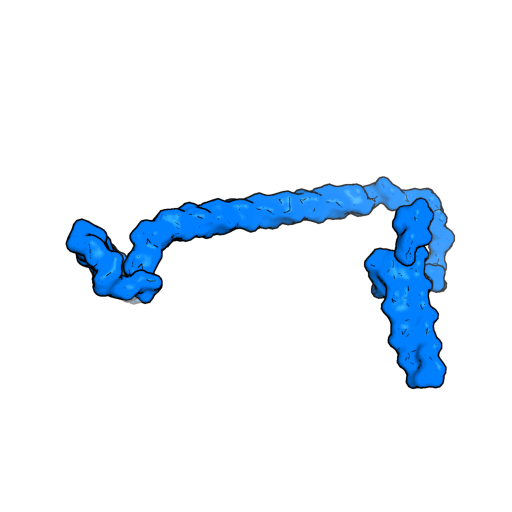 GLY A 1 94 ? -7.877 -4.213 24.636 1.00 55.81 94 GLY A CA 1
ATOM 730 C C . GLY A 1 94 ? -6.344 -4.126 24.619 1.00 55.81 94 GLY A C 1
ATOM 731 O O . GLY A 1 94 ? -5.673 -5.106 24.931 1.00 55.81 94 GLY A O 1
ATOM 732 N N . LYS A 1 95 ? -5.771 -2.977 24.227 1.00 56.94 95 LYS A N 1
ATOM 733 C CA . LYS A 1 95 ? -4.311 -2.757 24.215 1.00 56.94 95 LYS A CA 1
ATOM 734 C C . LYS A 1 95 ? -3.757 -2.156 25.509 1.00 56.94 95 LYS A C 1
ATOM 736 O O . LYS A 1 95 ? -2.539 -2.095 25.649 1.00 56.94 95 LYS A O 1
ATOM 741 N N . LEU A 1 96 ? -4.614 -1.742 26.443 1.00 55.56 96 LEU A N 1
ATOM 742 C CA . LEU A 1 96 ? -4.231 -1.486 27.831 1.00 55.56 96 LEU A CA 1
ATOM 743 C C . LEU A 1 96 ? -4.926 -2.519 28.723 1.00 55.56 96 LEU A C 1
ATOM 745 O O . LEU A 1 96 ? -6.107 -2.800 28.509 1.00 55.56 96 LEU A O 1
ATOM 749 N N . PRO A 1 97 ? -4.221 -3.102 29.702 1.00 59.41 97 PRO A N 1
ATOM 750 C CA . PRO A 1 97 ? -4.847 -4.024 30.628 1.00 59.41 97 PRO A CA 1
ATOM 751 C C . PRO A 1 97 ? -5.805 -3.239 31.547 1.00 59.41 97 PRO A C 1
ATOM 753 O O . PRO A 1 97 ? -5.498 -2.133 31.993 1.00 59.41 97 PRO A O 1
ATOM 756 N N . ILE A 1 98 ? -7.000 -3.796 31.786 1.00 58.94 98 ILE A N 1
ATOM 757 C CA . ILE A 1 98 ? -8.121 -3.115 32.474 1.00 58.94 98 ILE A CA 1
ATOM 758 C C . ILE A 1 98 ? -7.752 -2.693 33.913 1.00 58.94 98 ILE A C 1
ATOM 760 O O . ILE A 1 98 ? -8.335 -1.792 34.503 1.00 58.94 98 ILE A O 1
ATOM 764 N N . ASN A 1 99 ? -6.732 -3.331 34.478 1.00 61.59 99 ASN A N 1
ATOM 765 C CA . ASN A 1 99 ? -6.189 -3.062 35.805 1.00 61.59 99 ASN A CA 1
ATOM 766 C C . ASN A 1 99 ? -5.376 -1.757 35.917 1.00 61.59 99 ASN A C 1
ATOM 768 O O . ASN A 1 99 ? -5.043 -1.372 37.033 1.00 61.59 99 ASN A O 1
ATOM 772 N N . ASN A 1 100 ? -5.054 -1.090 34.805 1.00 64.56 100 ASN A N 1
ATOM 773 C CA . ASN A 1 100 ? -4.231 0.125 34.787 1.00 64.56 100 ASN A CA 1
ATOM 774 C C . ASN A 1 100 ? -5.042 1.417 34.597 1.00 64.56 100 ASN A C 1
ATOM 776 O O . ASN A 1 100 ? -4.481 2.446 34.226 1.00 64.56 100 ASN A O 1
ATOM 780 N N . LEU A 1 101 ? -6.356 1.349 34.807 1.00 64.94 101 LEU A N 1
ATOM 781 C CA . LEU A 1 101 ? -7.304 2.406 34.475 1.00 64.94 101 LEU A CA 1
ATOM 782 C C . LEU A 1 101 ? -7.841 3.047 35.733 1.00 64.94 101 LEU A C 1
ATOM 784 O O . LEU A 1 101 ? -8.179 2.359 36.700 1.00 64.94 101 LEU A O 1
ATOM 788 N N . SER A 1 102 ? -7.951 4.367 35.704 1.00 73.38 102 SER A N 1
ATOM 789 C CA . SER A 1 102 ? -8.689 5.079 36.731 1.00 73.38 102 SER A CA 1
ATOM 790 C C . SER A 1 102 ? -10.180 4.734 36.654 1.00 73.38 102 SER A C 1
ATOM 792 O O . SER A 1 102 ? -10.701 4.280 35.632 1.00 73.38 102 SER A O 1
ATOM 794 N N . PHE A 1 103 ? -10.883 4.947 37.763 1.00 76.31 103 PHE A N 1
ATOM 795 C CA . PHE A 1 103 ? -12.323 4.708 37.838 1.00 76.31 103 PHE A CA 1
ATOM 796 C C . PHE A 1 103 ? -13.103 5.528 36.797 1.00 76.31 103 PHE A C 1
ATOM 798 O O . PHE A 1 103 ? -14.024 5.003 36.178 1.00 76.31 103 PHE A O 1
ATOM 805 N N . GLU A 1 104 ? -12.688 6.776 36.562 1.00 76.25 104 GLU A N 1
ATOM 806 C CA . GLU A 1 104 ? -13.316 7.682 35.594 1.00 76.25 104 GLU A CA 1
ATOM 807 C C . GLU A 1 104 ? -13.219 7.132 34.163 1.00 76.25 104 GLU A C 1
ATOM 809 O O . GLU A 1 104 ? -14.220 7.019 33.457 1.00 76.25 104 GLU A O 1
ATOM 814 N N . GLU A 1 105 ? -12.030 6.666 33.770 1.00 70.88 105 GLU A N 1
ATOM 815 C CA . GLU A 1 105 ? -11.808 6.044 32.462 1.00 70.88 105 GLU A CA 1
ATOM 816 C C . GLU A 1 105 ? -12.655 4.772 32.307 1.00 70.88 105 GLU A C 1
ATOM 818 O O . GLU A 1 105 ? -13.250 4.533 31.257 1.00 70.88 105 GLU A O 1
ATOM 823 N N . LEU A 1 106 ? -12.785 3.958 33.359 1.00 74.44 106 LEU A N 1
ATOM 824 C CA . LEU A 1 106 ? -13.594 2.738 33.310 1.00 74.44 106 LEU A CA 1
ATOM 825 C C . LEU A 1 106 ? -15.094 3.026 33.112 1.00 74.44 106 LEU A C 1
ATOM 827 O O . LEU A 1 106 ? -15.787 2.271 32.421 1.00 74.44 106 LEU A O 1
ATOM 831 N N . VAL A 1 107 ? -15.601 4.114 33.694 1.00 80.25 107 VAL A N 1
ATOM 832 C CA . VAL A 1 107 ? -16.987 4.562 33.497 1.00 80.25 107 VAL A CA 1
ATOM 833 C C . VAL A 1 107 ? -17.206 5.020 32.052 1.00 80.25 107 VAL A C 1
ATOM 835 O O . VAL A 1 107 ? -18.177 4.588 31.425 1.00 80.25 107 VAL A O 1
ATOM 838 N N . GLU A 1 108 ? -16.284 5.802 31.483 1.00 79.81 108 GLU A N 1
ATOM 839 C CA . GLU A 1 108 ? -16.342 6.221 30.074 1.00 79.81 108 GLU A CA 1
ATOM 840 C C . GLU A 1 108 ? -16.259 5.032 29.101 1.00 79.81 108 GLU A C 1
ATOM 842 O O . GLU A 1 108 ? -16.994 4.964 28.108 1.00 79.81 108 GLU A O 1
ATOM 847 N N . PHE A 1 109 ? -15.416 4.041 29.403 1.00 78.31 109 PHE A N 1
ATOM 848 C CA . PHE A 1 109 ? -15.331 2.792 28.643 1.00 78.31 109 PHE A CA 1
ATOM 849 C C . PHE A 1 109 ? -16.659 2.041 28.631 1.00 78.31 109 PHE A C 1
ATOM 851 O O . PHE A 1 109 ? -17.120 1.591 27.584 1.00 78.31 109 PHE A O 1
ATOM 858 N N . LYS A 1 110 ? -17.296 1.906 29.798 1.00 80.19 110 LYS A N 1
ATOM 859 C CA . LYS A 1 110 ? -18.585 1.222 29.914 1.00 80.19 110 LYS A CA 1
ATOM 860 C C . LYS A 1 110 ? -19.672 1.963 29.135 1.00 80.19 110 LYS A C 1
ATOM 862 O O . LYS A 1 110 ? -20.435 1.324 28.417 1.00 80.19 110 LYS A O 1
ATOM 867 N N . ALA A 1 111 ? -19.729 3.289 29.251 1.00 81.44 111 ALA A N 1
ATOM 868 C CA . ALA A 1 111 ? -20.706 4.108 28.538 1.00 81.44 111 ALA A CA 1
ATOM 869 C C . ALA A 1 111 ? -20.546 4.001 27.011 1.00 81.44 111 ALA A C 1
ATOM 871 O O . ALA A 1 111 ? -21.528 3.827 26.291 1.00 81.44 111 ALA A O 1
ATOM 872 N N . SER A 1 112 ? -19.307 4.041 26.519 1.00 77.06 112 SER A N 1
ATOM 873 C CA . SER A 1 112 ? -19.017 3.899 25.087 1.00 77.06 112 SER A CA 1
ATOM 874 C C . SER A 1 112 ? -19.292 2.490 24.548 1.00 77.06 112 SER A C 1
ATOM 876 O O . SER A 1 112 ? -19.772 2.364 23.424 1.00 77.06 112 SER A O 1
ATOM 878 N N . TRP A 1 113 ? -19.074 1.433 25.338 1.00 76.94 113 TRP A N 1
ATOM 879 C CA . TRP A 1 113 ? -19.464 0.066 24.963 1.00 76.94 113 TRP A CA 1
ATOM 880 C C . TRP A 1 113 ? -20.973 -0.101 24.790 1.00 76.94 113 TRP A C 1
ATOM 882 O O . TRP A 1 113 ? -21.403 -0.704 23.809 1.00 76.94 113 TRP A O 1
ATOM 892 N N . VAL A 1 114 ? -21.766 0.450 25.714 1.00 81.56 114 VAL A N 1
ATOM 893 C CA . VAL A 1 114 ? -23.236 0.418 25.626 1.00 81.56 114 VAL A CA 1
ATOM 894 C C . VAL A 1 114 ? -23.711 1.162 24.375 1.00 81.56 114 VAL A C 1
ATOM 896 O O . VAL A 1 114 ? -24.487 0.615 23.602 1.00 81.56 114 VAL A O 1
ATOM 899 N N . MET A 1 115 ? -23.156 2.348 24.101 1.00 76.94 115 MET A N 1
ATOM 900 C CA . MET A 1 115 ? -23.494 3.123 22.899 1.00 76.94 115 MET A CA 1
ATOM 901 C C . MET A 1 115 ? -23.216 2.354 21.595 1.00 76.94 115 MET A C 1
ATOM 903 O O . MET A 1 115 ? -24.028 2.378 20.672 1.00 76.94 115 MET A O 1
ATOM 907 N N . VAL A 1 116 ? -22.073 1.664 21.500 1.00 78.12 116 VAL A N 1
ATOM 908 C CA . VAL A 1 116 ? -21.727 0.861 20.313 1.00 78.12 116 VAL A CA 1
ATOM 909 C C . VAL A 1 116 ? -22.668 -0.336 20.156 1.00 78.12 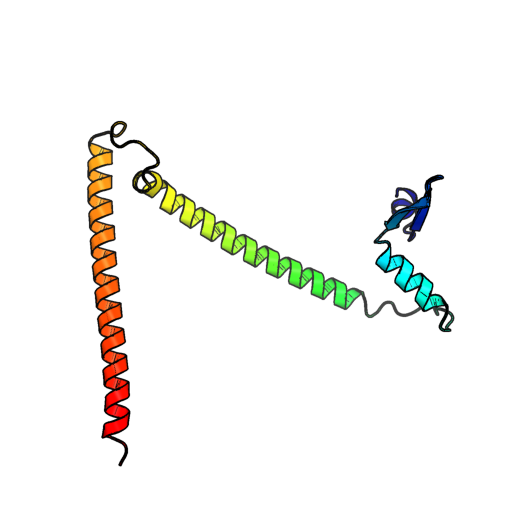116 VAL A C 1
ATOM 911 O O . VAL A 1 116 ? -23.044 -0.671 19.032 1.00 78.12 116 VAL A O 1
ATOM 914 N N . GLN A 1 117 ? -23.063 -0.967 21.262 1.00 80.25 117 GLN A N 1
ATOM 915 C CA . GLN A 1 117 ? -24.002 -2.085 21.253 1.00 80.25 117 GLN A CA 1
ATOM 916 C C . GLN A 1 117 ? -25.394 -1.656 20.765 1.00 80.25 117 GLN A C 1
ATOM 918 O O . GLN A 1 117 ? -25.972 -2.335 19.914 1.00 80.25 117 GLN A O 1
ATOM 923 N N . ASP A 1 118 ? -25.892 -0.512 21.237 1.00 80.75 118 ASP A N 1
ATOM 924 C CA . ASP A 1 118 ? -27.195 0.022 20.833 1.00 80.75 118 ASP A CA 1
ATOM 925 C C . ASP A 1 118 ? -27.208 0.367 19.337 1.00 80.75 118 ASP A C 1
ATOM 927 O O . ASP A 1 118 ? -28.079 -0.101 18.602 1.00 80.75 118 ASP A O 1
ATOM 931 N N . ASN A 1 119 ? -26.179 1.063 18.843 1.00 78.69 119 ASN A N 1
ATOM 932 C CA . ASN A 1 119 ? -26.063 1.413 17.423 1.00 78.69 119 ASN A CA 1
ATOM 933 C C . ASN A 1 119 ? -25.948 0.175 16.508 1.00 78.69 119 ASN A C 1
ATOM 935 O O . ASN A 1 119 ? -26.447 0.174 15.382 1.00 78.69 119 ASN A O 1
ATOM 939 N N . MET A 1 120 ? -25.286 -0.895 16.967 1.00 74.06 120 MET A N 1
ATOM 940 C CA . MET A 1 120 ? -25.214 -2.158 16.220 1.00 74.06 120 MET A CA 1
ATOM 941 C C . MET A 1 120 ? -26.584 -2.848 16.144 1.00 74.06 120 MET A C 1
ATOM 943 O O . MET A 1 120 ? -26.915 -3.422 15.108 1.00 74.06 120 MET A O 1
ATOM 947 N N . SER A 1 121 ? -27.386 -2.771 17.210 1.00 74.56 121 SER A N 1
ATOM 948 C CA . SER A 1 121 ? -28.749 -3.312 17.220 1.00 74.56 121 SER A CA 1
ATOM 949 C C . SER A 1 121 ? -29.694 -2.525 16.304 1.00 74.56 121 SER A C 1
ATOM 951 O O . SER A 1 121 ? -30.469 -3.126 15.564 1.00 74.56 121 SER A O 1
ATOM 953 N N . GLU A 1 122 ? -29.570 -1.197 16.278 1.00 79.75 122 GLU A N 1
ATOM 954 C CA . GLU A 1 122 ? -30.371 -0.313 15.428 1.00 79.75 122 GLU A CA 1
ATOM 955 C C . GLU A 1 122 ? -30.077 -0.548 13.942 1.00 79.75 122 GLU A C 1
ATOM 957 O O . GLU A 1 122 ? -30.992 -0.836 13.171 1.00 79.75 122 GLU A O 1
ATOM 962 N N . SER A 1 123 ? -28.795 -0.562 13.559 1.00 74.31 123 SER A N 1
ATOM 963 C CA . SER A 1 123 ? -28.392 -0.849 12.178 1.00 74.31 123 SER A CA 1
ATOM 964 C C . SER A 1 123 ? -28.818 -2.250 11.714 1.00 74.31 123 SER A C 1
ATOM 966 O O . SER A 1 123 ? -29.174 -2.427 10.547 1.00 74.31 123 SER A O 1
ATOM 968 N N . ASN A 1 124 ? -28.830 -3.246 12.610 1.00 78.25 124 ASN A N 1
ATOM 969 C CA . ASN A 1 124 ? -29.307 -4.588 12.275 1.00 78.25 124 ASN A CA 1
ATOM 970 C C . ASN A 1 124 ? -30.826 -4.612 12.027 1.00 78.25 124 ASN A C 1
ATOM 972 O O . ASN A 1 124 ? -31.274 -5.206 11.048 1.00 78.25 124 ASN A O 1
ATOM 976 N N . ASN A 1 125 ? -31.608 -3.905 12.849 1.00 83.31 125 ASN A N 1
ATOM 977 C CA . ASN A 1 125 ? -33.057 -3.785 12.664 1.00 83.31 125 ASN A CA 1
ATOM 978 C C . ASN A 1 125 ? -33.411 -3.069 11.349 1.00 83.31 125 ASN A C 1
ATOM 980 O O . ASN A 1 125 ? -34.315 -3.498 10.632 1.00 83.31 125 ASN A O 1
ATOM 984 N N . GLU A 1 126 ? -32.687 -2.000 11.000 1.00 86.00 126 GLU A N 1
ATOM 985 C CA . GLU A 1 126 ? -32.873 -1.291 9.727 1.00 86.00 126 GLU A CA 1
ATOM 986 C C . GLU A 1 126 ? -32.571 -2.189 8.522 1.00 86.00 126 GLU A C 1
ATOM 988 O O . GLU A 1 126 ? -33.325 -2.202 7.544 1.00 86.00 126 GLU A O 1
ATOM 993 N N . MET A 1 127 ? -31.496 -2.978 8.598 1.00 85.81 127 MET A N 1
ATOM 994 C CA . MET A 1 127 ? -31.117 -3.919 7.544 1.00 85.81 127 MET A CA 1
ATOM 995 C C . MET A 1 127 ? -32.144 -5.049 7.382 1.00 85.81 127 MET A C 1
ATOM 997 O O . MET A 1 127 ? -32.500 -5.399 6.253 1.00 85.81 127 MET A O 1
ATOM 1001 N N . GLU A 1 128 ? -32.671 -5.587 8.483 1.00 84.44 128 GLU A N 1
ATOM 1002 C CA . GLU A 1 128 ? -33.746 -6.587 8.462 1.00 84.44 128 GLU A CA 1
ATOM 1003 C C . GLU A 1 128 ? -35.049 -6.022 7.873 1.00 84.44 128 GLU A C 1
ATOM 1005 O O . GLU A 1 128 ? -35.703 -6.681 7.053 1.00 84.44 128 GLU A O 1
ATOM 1010 N N . ALA A 1 129 ? -35.403 -4.779 8.215 1.00 90.50 129 ALA A N 1
ATOM 1011 C CA . ALA A 1 129 ? -36.562 -4.092 7.651 1.00 90.50 129 ALA A CA 1
ATOM 1012 C C . ALA A 1 129 ? -36.401 -3.838 6.143 1.00 90.50 129 ALA A C 1
ATOM 1014 O O . ALA A 1 129 ? -37.320 -4.113 5.366 1.00 90.50 129 ALA A O 1
ATOM 1015 N N . ALA A 1 130 ? -35.226 -3.374 5.706 1.00 89.81 130 ALA A N 1
ATOM 1016 C CA . ALA A 1 130 ? -34.923 -3.155 4.294 1.00 89.81 130 ALA A CA 1
ATOM 1017 C C . ALA A 1 130 ? -34.978 -4.464 3.488 1.00 89.81 130 ALA A C 1
ATOM 1019 O O . ALA A 1 130 ? -35.573 -4.498 2.410 1.00 89.81 130 ALA A O 1
ATOM 1020 N N . SER A 1 131 ? -34.425 -5.552 4.033 1.00 89.44 131 SER A N 1
ATOM 1021 C CA . SER A 1 131 ? -34.489 -6.887 3.425 1.00 89.44 131 SER A CA 1
ATOM 1022 C C . SER A 1 131 ? -35.935 -7.373 3.277 1.00 89.44 131 SER A C 1
ATOM 1024 O O . SER A 1 131 ? -36.361 -7.775 2.192 1.00 89.44 131 SER A O 1
ATOM 1026 N N . SER A 1 132 ? -36.738 -7.231 4.335 1.00 91.56 132 SER A N 1
ATOM 1027 C CA . SER A 1 132 ? -38.158 -7.603 4.322 1.00 91.56 132 SER A CA 1
ATOM 1028 C C . SER A 1 132 ? -38.963 -6.800 3.289 1.00 91.56 132 SER A C 1
ATOM 1030 O O . SER A 1 132 ? -39.804 -7.360 2.585 1.00 91.56 132 SER A O 1
ATOM 1032 N N . LEU A 1 133 ? -38.689 -5.498 3.139 1.00 90.25 133 LEU A N 1
ATOM 1033 C CA . LEU A 1 133 ? -39.328 -4.649 2.124 1.00 90.25 133 LEU A CA 1
ATOM 1034 C C . LEU A 1 133 ? -38.968 -5.059 0.691 1.00 90.25 133 LEU A C 1
ATOM 1036 O O . LEU A 1 133 ? -39.831 -5.005 -0.190 1.00 90.25 133 LEU A O 1
ATOM 1040 N N . LEU A 1 134 ? -37.720 -5.469 0.447 1.00 87.88 134 LEU A N 1
ATOM 1041 C CA . LEU A 1 134 ? -37.294 -5.971 -0.862 1.00 87.88 134 LEU A CA 1
ATOM 1042 C C . LEU A 1 134 ? -38.027 -7.267 -1.227 1.00 87.88 134 LEU A C 1
ATOM 1044 O O . LEU A 1 134 ? -38.553 -7.359 -2.336 1.00 87.88 134 LEU A O 1
ATOM 1048 N N . LEU A 1 135 ? -38.155 -8.205 -0.284 1.00 87.38 135 LEU A N 1
ATOM 1049 C CA . LEU A 1 135 ? -38.905 -9.451 -0.487 1.00 87.38 135 LEU A CA 1
ATOM 1050 C C . LEU A 1 135 ? -40.394 -9.193 -0.773 1.00 87.38 135 LEU A C 1
ATOM 1052 O O . LEU A 1 135 ? -40.967 -9.776 -1.690 1.00 87.38 135 LEU A O 1
ATOM 1056 N N . LEU A 1 136 ? -41.030 -8.267 -0.047 1.00 87.25 136 LEU A N 1
ATOM 1057 C CA . LEU A 1 136 ? -42.427 -7.893 -0.308 1.00 87.25 136 LEU A CA 1
ATOM 1058 C C . LEU A 1 136 ? -42.615 -7.230 -1.679 1.00 87.25 136 LEU A C 1
ATOM 1060 O O . LEU A 1 136 ? -43.636 -7.446 -2.337 1.00 87.25 136 LEU A O 1
ATOM 1064 N N . ARG A 1 137 ? -41.653 -6.408 -2.119 1.00 81.69 137 ARG A N 1
ATOM 1065 C CA . ARG A 1 137 ? -41.670 -5.813 -3.462 1.00 81.69 137 ARG A CA 1
ATOM 1066 C C . ARG A 1 137 ? -41.585 -6.891 -4.536 1.00 81.69 137 ARG A C 1
ATOM 1068 O O . ARG A 1 137 ? -42.327 -6.814 -5.510 1.00 81.69 137 ARG A O 1
ATOM 1075 N N . GLU A 1 138 ? -40.694 -7.858 -4.358 1.00 79.12 138 GLU A N 1
ATOM 1076 C CA . GLU A 1 138 ? -40.516 -8.971 -5.284 1.00 79.12 138 GLU A CA 1
ATOM 1077 C C . GLU A 1 138 ? -41.795 -9.816 -5.384 1.00 79.12 138 GLU A C 1
ATOM 1079 O O . GLU A 1 138 ? -42.305 -10.002 -6.485 1.00 79.12 138 GLU A O 1
ATOM 1084 N N . ASN A 1 139 ? -42.413 -10.189 -4.259 1.00 74.69 139 ASN A N 1
ATOM 1085 C CA . ASN A 1 139 ? -43.681 -10.927 -4.258 1.00 74.69 139 ASN A CA 1
ATOM 1086 C C . ASN A 1 139 ? -44.845 -10.154 -4.907 1.00 74.69 139 ASN A C 1
ATOM 1088 O O . ASN A 1 139 ? -45.607 -10.740 -5.674 1.00 74.69 139 ASN A O 1
ATOM 1092 N N . ARG A 1 140 ? -44.970 -8.837 -4.671 1.00 69.31 140 ARG A N 1
ATOM 1093 C CA . ARG A 1 140 ? -46.039 -8.031 -5.294 1.00 69.31 140 ARG A CA 1
ATOM 1094 C C . ARG A 1 140 ? -45.905 -7.890 -6.810 1.00 69.31 140 ARG A C 1
ATOM 1096 O O . ARG A 1 140 ? -46.925 -7.724 -7.469 1.00 69.31 140 ARG A O 1
ATOM 1103 N N . MET A 1 141 ? -44.695 -7.979 -7.368 1.00 61.25 141 MET A N 1
ATOM 1104 C CA . MET A 1 141 ? -44.498 -7.974 -8.826 1.00 61.25 141 MET A CA 1
ATOM 1105 C C . MET A 1 141 ? -45.057 -9.240 -9.495 1.00 61.25 141 MET A C 1
ATOM 1107 O O . MET A 1 141 ? -45.470 -9.170 -10.650 1.00 61.25 141 MET A O 1
ATOM 1111 N N . TYR A 1 142 ? -45.111 -10.374 -8.787 1.00 58.12 142 TYR A N 1
ATOM 1112 C CA . TYR A 1 142 ? -45.699 -11.614 -9.310 1.00 58.12 142 TYR A CA 1
ATOM 1113 C C . TYR A 1 142 ? -47.231 -11.650 -9.201 1.00 58.12 142 TYR A C 1
ATOM 1115 O O . TYR A 1 142 ? -47.870 -12.372 -9.960 1.00 58.12 142 TYR A O 1
ATOM 1123 N N . GLU A 1 143 ? -47.831 -10.869 -8.297 1.00 59.59 143 GLU A N 1
ATOM 1124 C CA . GLU A 1 143 ? -49.288 -10.855 -8.086 1.00 59.59 143 GLU A CA 1
ATOM 1125 C C . GLU A 1 143 ? -50.038 -9.828 -8.953 1.00 59.59 143 GLU A C 1
ATOM 1127 O O . GLU A 1 143 ? -51.217 -10.028 -9.235 1.00 59.59 143 GLU A O 1
ATOM 1132 N N . THR A 1 144 ? -49.394 -8.743 -9.406 1.00 61.38 144 THR A N 1
ATOM 1133 C CA . THR A 1 144 ? -50.047 -7.697 -10.227 1.00 61.38 144 THR A CA 1
AT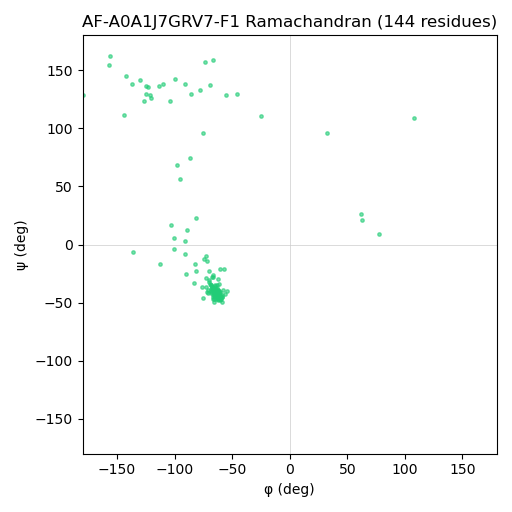OM 1134 C C . THR A 1 144 ? -49.765 -7.793 -11.730 1.00 61.38 144 THR A C 1
ATOM 1136 O O . THR A 1 144 ? -50.195 -6.922 -12.485 1.00 61.38 144 THR A O 1
ATOM 1139 N N . GLY A 1 145 ? -49.077 -8.845 -12.179 1.00 57.94 145 GLY A N 1
ATOM 1140 C CA . GLY A 1 145 ? -48.905 -9.169 -13.595 1.00 57.94 145 GLY A CA 1
ATOM 1141 C C . GLY A 1 145 ? -50.055 -10.020 -14.141 1.00 57.94 145 GLY A C 1
ATOM 1142 O O . GLY A 1 145 ? -49.867 -11.215 -14.358 1.00 57.94 145 GLY A O 1
ATOM 1143 N N . ILE A 1 146 ? -51.224 -9.407 -14.365 1.00 48.84 146 ILE A N 1
ATOM 1144 C CA . ILE A 1 146 ? -52.211 -9.865 -15.364 1.00 48.84 146 ILE A CA 1
ATOM 1145 C C . ILE A 1 146 ? -52.279 -8.806 -16.458 1.00 48.84 146 ILE A C 1
ATOM 1147 O O . ILE A 1 146 ? -52.475 -7.622 -16.102 1.00 48.84 146 ILE A O 1
#

Radius of gyration: 32.53 Å; Cα contacts (8 Å, |Δi|>4): 46; chains: 1; bounding box: 88×36×80 Å

Foldseek 3Di:
DVCCVVVVDKDKDWDADPVGDIDIAIVVGPVVVVVVVVCVPVDDDDDDDDPPPVVVVVVVVVVVVVVVVVVVVVVVVVVVVVVVVCVLVVVVVCPDPPVVDDPVNVVVSVVVVVVVVVVVVVVVVVVVVVVVVVVVVVVVVVVPPD

Mean predicted aligned error: 20.37 Å

Organism: Lupinus angustifolius (NCBI:txid3871)

Secondary structure (DSSP, 8-state):
-HHHHHH---EEEEEE-TTS-EEEEEES-HHHHHHHHHHTTS-----S---SSHHHHHHHHHHHHHHHHHHHHHHHHHHHHHHHHHHHSTTTTT-S-GGG--HHHHHHHHHHHHHHHHHHHHHHHHHHHHHHHHHHHHHHHHHS--

InterPro domains:
  IPR002100 Transcription factor, MADS-box [PF00319] (1-25)
  IPR002100 Transcription factor, MADS-box [PS50066] (1-29)
  IPR036879 Transcription factor, MADS-box superfamily [G3DSA:3.40.1810.10] (1-52)
  IPR036879 Transcription factor, MADS-box superfamily [SSF55455] (2-41)

pLDDT: mean 76.91, std 14.1, range [42.72, 95.56]

Solvent-accessible surface area (backbone atoms only — not comparable to full-atom values): 8756 Å² total; per-residue (Å²): 110,66,64,35,68,77,67,71,42,78,48,76,48,80,46,73,45,100,84,72,49,78,46,77,49,36,40,95,33,53,67,63,52,48,53,54,59,63,58,65,75,70,78,73,86,83,61,88,73,81,96,74,66,62,65,62,52,52,51,51,52,51,50,54,52,49,52,52,50,52,52,52,48,52,54,51,50,52,48,49,54,49,49,58,56,40,57,73,42,43,63,74,69,67,76,54,68,81,88,79,56,56,72,69,57,52,53,55,51,52,53,52,51,51,53,54,52,52,54,55,52,52,55,49,51,52,50,53,52,52,50,52,50,53,53,52,53,56,55,51,58,70,72,69,71,123

Nearest PDB structures (foldseek):
  3l9f-assembly2_C  TM=2.461E-01  e=7.646E-01  Streptococcus mutans UA159
  5x11-assembly3_D  TM=2.051E-01  e=1.919E+00  Bacillus spizizenii str. W23
  5x11-assembly4_H  TM=1.971E-01  e=7.630E+00  Bacillus spizizenii str. W23

Sequence (146 aa):
MELSILCGVEVVVLLFSVGGKAYSFGHPSIEAVTKKFLHQGEGSHVSHGESSNDDDNIGKLSQQLQELKDQIQVEKDKKKDLDKALSKYKFIRGKLPINNLSFEELVEFKASWVMVQDNMSESNNEMEAASSLLLLRENRMYETGI